Protein AF-A0AAD5MW69-F1 (afdb_monomer_lite)

Secondary structure (DSSP, 8-state):
---HHHHHHHHHHHTT--HHHHHHHHHHHHHHHS-------------------

pLDDT: mean 75.69, std 15.15, range [45.56, 94.62]

Sequence (53 aa):
MQTILDVLENQGRSALLPDAVISAILNQLTVRISYEPLQCQTVLDGIMDNVVD

Structure (mmCIF, N/CA/C/O backbone):
data_AF-A0AAD5MW69-F1
#
_entry.id   AF-A0AAD5MW69-F1
#
loop_
_atom_site.group_PDB
_atom_site.id
_atom_site.type_symbol
_atom_site.label_atom_id
_atom_site.label_alt_id
_atom_site.label_comp_id
_atom_site.label_asym_id
_atom_site.label_entity_id
_atom_site.label_seq_id
_atom_site.pdbx_PDB_ins_code
_atom_site.Cartn_x
_atom_site.Cartn_y
_atom_site.Cartn_z
_atom_site.occupancy
_atom_site.B_iso_or_equiv
_atom_site.auth_seq_id
_atom_site.auth_comp_id
_atom_site.auth_asym_id
_atom_site.auth_atom_id
_atom_site.pdbx_PDB_model_num
ATOM 1 N N . MET A 1 1 ? 14.743 1.086 10.479 1.00 49.97 1 MET A N 1
ATOM 2 C CA . MET A 1 1 ? 14.360 1.943 9.338 1.00 49.97 1 MET A CA 1
ATOM 3 C C . MET A 1 1 ? 12.956 1.511 8.939 1.00 49.97 1 MET A C 1
ATOM 5 O O . MET A 1 1 ? 12.809 0.346 8.606 1.00 49.97 1 MET A O 1
ATOM 9 N N . GLN A 1 2 ? 11.934 2.355 9.112 1.00 64.50 2 GLN A N 1
ATOM 10 C CA . GLN A 1 2 ? 10.557 2.033 8.694 1.00 64.50 2 GLN A CA 1
ATOM 11 C C . GLN A 1 2 ? 10.401 2.331 7.203 1.00 64.50 2 GLN A C 1
ATOM 13 O O . GLN A 1 2 ? 10.959 3.320 6.722 1.00 64.50 2 GLN A O 1
ATOM 18 N N . THR A 1 3 ? 9.679 1.482 6.475 1.00 84.06 3 THR A N 1
ATOM 19 C CA . THR A 1 3 ? 9.400 1.721 5.056 1.00 84.06 3 THR A CA 1
ATOM 20 C C . THR A 1 3 ? 8.254 2.722 4.906 1.00 84.06 3 THR A C 1
ATOM 22 O O . THR A 1 3 ? 7.427 2.883 5.804 1.00 84.06 3 THR A O 1
ATOM 25 N N . ILE A 1 4 ? 8.177 3.406 3.761 1.00 83.00 4 ILE A N 1
ATOM 26 C CA . ILE A 1 4 ? 7.056 4.316 3.459 1.00 83.00 4 ILE A CA 1
ATOM 27 C C . ILE A 1 4 ? 5.702 3.584 3.543 1.00 83.00 4 ILE A C 1
ATOM 29 O O . ILE A 1 4 ? 4.715 4.183 3.964 1.00 83.00 4 ILE A O 1
ATOM 33 N N . LEU A 1 5 ? 5.660 2.290 3.206 1.00 87.19 5 LEU A N 1
ATOM 34 C CA . LEU A 1 5 ? 4.448 1.471 3.292 1.00 87.19 5 LEU A CA 1
ATOM 35 C C . LEU A 1 5 ? 3.988 1.284 4.747 1.00 87.19 5 LEU A C 1
ATOM 37 O O . LEU A 1 5 ? 2.804 1.454 5.025 1.00 87.19 5 LEU A O 1
ATOM 41 N N . ASP A 1 6 ? 4.917 1.054 5.682 1.00 89.19 6 ASP A N 1
ATOM 42 C CA . ASP A 1 6 ? 4.600 0.908 7.113 1.00 89.19 6 ASP A CA 1
ATOM 43 C C . ASP A 1 6 ? 4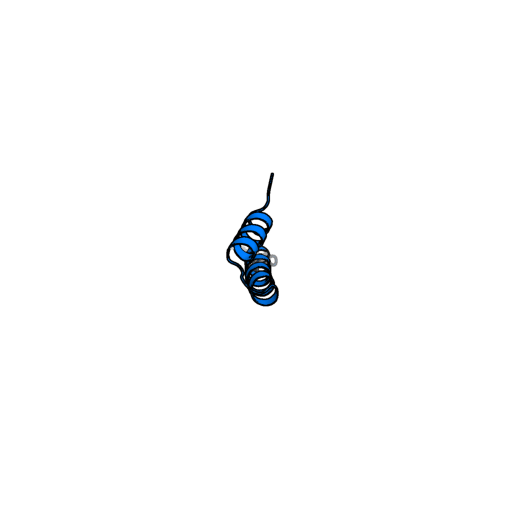.025 2.204 7.711 1.00 89.19 6 ASP A C 1
ATOM 45 O O . ASP A 1 6 ? 3.134 2.183 8.564 1.00 89.19 6 ASP A O 1
ATOM 49 N N . VAL A 1 7 ? 4.533 3.361 7.272 1.00 90.06 7 VAL A N 1
ATOM 50 C CA . VAL A 1 7 ? 4.024 4.672 7.706 1.00 90.06 7 VAL A CA 1
ATOM 51 C C . VAL A 1 7 ? 2.601 4.886 7.195 1.00 90.06 7 VAL A C 1
ATOM 53 O O . VAL A 1 7 ? 1.734 5.317 7.956 1.00 90.06 7 VAL A O 1
ATOM 56 N N . LEU A 1 8 ? 2.344 4.549 5.931 1.00 88.88 8 LEU A N 1
ATOM 57 C CA . LEU A 1 8 ? 1.028 4.696 5.312 1.00 88.88 8 LEU A CA 1
ATOM 58 C C . LEU A 1 8 ? -0.011 3.744 5.909 1.00 88.88 8 LEU A C 1
ATOM 60 O O . LEU A 1 8 ? -1.149 4.161 6.123 1.00 88.88 8 LEU A O 1
ATOM 64 N N . GLU A 1 9 ? 0.365 2.505 6.236 1.00 91.44 9 GLU A N 1
ATOM 65 C CA . GLU A 1 9 ? -0.535 1.582 6.932 1.00 91.44 9 GLU A CA 1
ATOM 66 C C . GLU A 1 9 ? -0.948 2.148 8.300 1.00 91.44 9 GLU A C 1
ATOM 68 O O . GLU A 1 9 ? -2.139 2.243 8.608 1.00 91.44 9 GLU A O 1
ATOM 73 N N . ASN A 1 10 ? 0.022 2.599 9.100 1.00 92.19 10 ASN A N 1
ATOM 74 C CA . ASN A 1 10 ? -0.237 3.160 10.428 1.00 92.19 10 ASN A CA 1
ATOM 75 C C . ASN A 1 10 ? -1.081 4.441 10.379 1.00 92.19 10 ASN A C 1
ATOM 77 O O . ASN A 1 10 ? -1.970 4.634 11.214 1.00 92.19 10 ASN A O 1
ATOM 81 N N . GLN A 1 11 ? -0.839 5.311 9.397 1.00 91.88 11 GLN A N 1
ATOM 82 C CA . GLN A 1 11 ? -1.651 6.509 9.182 1.00 91.88 11 GLN A CA 1
ATOM 83 C C . GLN A 1 11 ? -3.076 6.155 8.753 1.00 91.88 11 GLN A C 1
ATOM 85 O O . GLN A 1 11 ? -4.024 6.732 9.278 1.00 91.88 11 GLN A O 1
ATOM 90 N N . GLY A 1 12 ? -3.242 5.176 7.859 1.00 90.56 12 GLY A N 1
ATOM 91 C CA . GLY A 1 12 ? -4.556 4.711 7.424 1.00 90.56 12 GLY A CA 1
ATOM 92 C C . GLY A 1 12 ? -5.378 4.139 8.577 1.00 90.56 12 GLY A C 1
ATOM 93 O O . GLY A 1 12 ? -6.538 4.515 8.752 1.00 90.56 12 GLY A O 1
ATOM 94 N N . ARG A 1 13 ? -4.752 3.312 9.426 1.00 92.25 13 ARG A N 1
ATOM 95 C CA . ARG A 1 13 ? -5.381 2.794 10.651 1.00 92.25 13 ARG A CA 1
ATOM 96 C C . ARG A 1 13 ? -5.747 3.919 11.621 1.00 92.25 13 ARG A C 1
ATOM 98 O O . ARG A 1 13 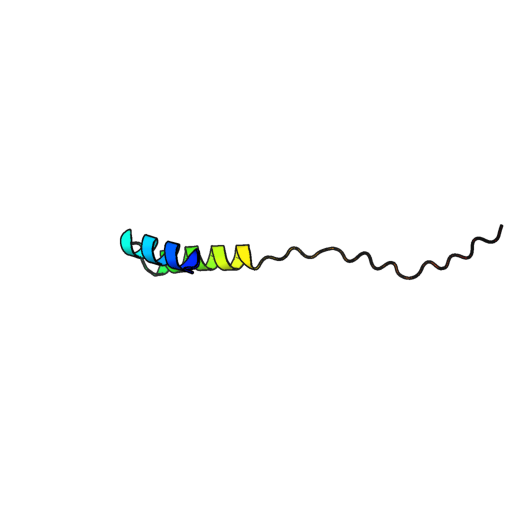? -6.852 3.926 12.155 1.00 92.25 13 ARG A O 1
ATOM 105 N N . SER A 1 14 ? -4.858 4.895 11.811 1.00 94.62 14 SER A N 1
ATOM 106 C CA . SER A 1 14 ? -5.109 6.054 12.686 1.00 94.62 14 SER A CA 1
ATOM 107 C C . SER A 1 14 ? -6.239 6.952 12.174 1.00 94.62 14 SER A C 1
ATOM 109 O O . SER A 1 14 ? -6.950 7.564 12.965 1.00 94.62 14 SER A O 1
ATOM 111 N N . ALA A 1 15 ? -6.430 7.008 10.856 1.00 93.50 15 ALA A N 1
ATOM 112 C CA . ALA A 1 15 ? -7.519 7.729 10.206 1.00 93.50 15 ALA A CA 1
ATOM 113 C C . ALA A 1 15 ? -8.832 6.923 10.135 1.00 93.50 15 ALA A C 1
ATOM 115 O O . ALA A 1 15 ? -9.786 7.383 9.510 1.00 93.50 15 ALA A O 1
ATOM 116 N N . LEU A 1 16 ? -8.891 5.738 10.762 1.00 93.81 16 LEU A N 1
ATOM 117 C CA . LEU A 1 16 ? -10.044 4.827 10.742 1.00 93.81 16 LEU A CA 1
ATOM 118 C C . LEU A 1 16 ? -10.489 4.447 9.323 1.00 93.81 16 LEU A C 1
ATOM 120 O O . LEU A 1 16 ? -11.671 4.200 9.070 1.00 93.81 16 LEU A O 1
ATOM 124 N N . LEU A 1 17 ? -9.543 4.397 8.381 1.00 93.12 17 LEU A N 1
ATOM 125 C CA . LEU A 1 17 ? -9.843 3.911 7.045 1.00 93.12 17 LEU A CA 1
ATOM 126 C C . LEU A 1 17 ? -10.172 2.413 7.111 1.00 93.12 17 LEU A C 1
ATOM 128 O O . LEU A 1 17 ? -9.506 1.674 7.839 1.00 93.12 17 LEU A O 1
ATOM 132 N N . PRO A 1 18 ? -11.158 1.933 6.334 1.00 94.50 18 PRO A N 1
ATOM 133 C CA . PRO A 1 18 ? -11.397 0.503 6.207 1.00 94.50 18 PRO A CA 1
ATOM 134 C C . PRO A 1 18 ? -10.147 -0.221 5.695 1.00 94.50 18 PRO A C 1
ATOM 136 O O . PRO A 1 18 ? -9.489 0.267 4.773 1.00 94.50 18 PRO A O 1
ATOM 139 N N . ASP A 1 19 ? -9.872 -1.422 6.210 1.00 90.25 19 ASP A N 1
ATOM 140 C CA . ASP A 1 19 ? -8.699 -2.223 5.819 1.00 90.25 19 ASP A CA 1
ATOM 141 C C . ASP A 1 19 ? -8.609 -2.435 4.295 1.00 90.25 19 ASP A C 1
ATOM 143 O O . ASP A 1 19 ? -7.523 -2.399 3.716 1.00 90.25 19 ASP A O 1
ATOM 147 N N . ALA A 1 20 ? -9.753 -2.568 3.615 1.00 91.50 20 ALA A N 1
ATOM 148 C CA . ALA A 1 20 ? -9.815 -2.676 2.157 1.00 91.50 20 ALA A CA 1
ATOM 149 C C . ALA A 1 20 ? -9.278 -1.425 1.433 1.00 91.50 20 ALA A C 1
ATOM 151 O O . ALA A 1 20 ? -8.628 -1.543 0.395 1.00 91.50 20 ALA A O 1
ATOM 152 N N . VAL A 1 21 ? -9.514 -0.229 1.983 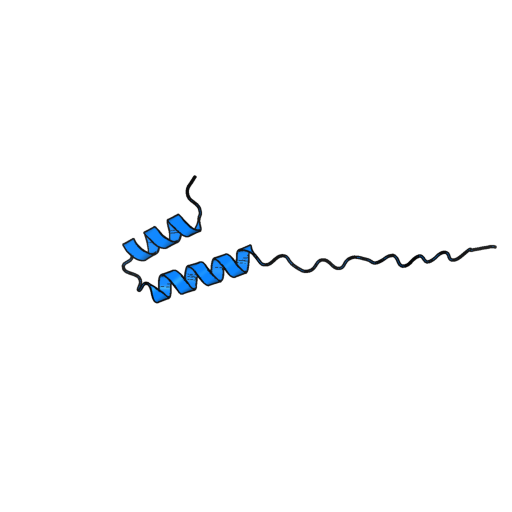1.00 89.50 21 VAL A N 1
ATOM 153 C CA . VAL A 1 21 ? -9.017 1.040 1.428 1.00 89.50 21 VAL A CA 1
ATOM 154 C C . VAL A 1 21 ? -7.513 1.156 1.649 1.00 89.50 21 VAL A C 1
ATOM 156 O O . VAL A 1 21 ? -6.784 1.487 0.716 1.00 89.50 21 VAL A O 1
ATOM 159 N N . ILE A 1 22 ? -7.041 0.826 2.855 1.00 91.12 22 ILE A N 1
ATOM 160 C CA . ILE A 1 22 ? -5.610 0.815 3.186 1.00 91.12 22 ILE A CA 1
ATOM 161 C C . ILE A 1 22 ? -4.870 -0.147 2.245 1.00 91.12 22 ILE A C 1
ATOM 163 O O . ILE A 1 22 ? -3.901 0.242 1.596 1.00 91.12 22 ILE A O 1
ATOM 167 N N . SER A 1 23 ? -5.382 -1.372 2.090 1.00 90.06 23 SER A N 1
ATOM 168 C CA . SER A 1 23 ? -4.810 -2.383 1.197 1.00 90.06 23 SER A CA 1
ATOM 169 C C . SER A 1 23 ? -4.791 -1.930 -0.268 1.00 90.06 23 SER A C 1
ATOM 171 O O . SER A 1 23 ? -3.779 -2.093 -0.947 1.00 90.06 23 SER A O 1
ATOM 173 N N . ALA A 1 24 ? -5.859 -1.291 -0.758 1.00 89.19 24 ALA A N 1
ATOM 174 C CA . ALA A 1 24 ? -5.908 -0.772 -2.124 1.00 89.19 24 ALA A CA 1
ATOM 175 C C . ALA A 1 24 ? -4.854 0.319 -2.387 1.00 89.19 24 ALA A C 1
ATOM 177 O O . ALA A 1 24 ? -4.237 0.326 -3.455 1.00 89.19 24 ALA A O 1
ATOM 178 N N . ILE A 1 25 ? -4.628 1.222 -1.427 1.00 84.06 25 ILE A N 1
ATOM 179 C CA . ILE A 1 25 ? -3.604 2.273 -1.523 1.00 84.06 25 ILE A CA 1
ATOM 180 C C . ILE A 1 25 ? -2.204 1.653 -1.543 1.00 84.06 25 ILE A C 1
ATOM 182 O O . ILE A 1 25 ? -1.408 1.969 -2.428 1.00 84.06 25 ILE A O 1
ATOM 186 N N . LEU A 1 26 ? -1.913 0.745 -0.607 1.00 88.50 26 LEU A N 1
ATOM 187 C CA . LEU A 1 26 ? -0.605 0.090 -0.522 1.00 88.50 26 LEU A CA 1
ATOM 188 C C . LEU A 1 26 ? -0.303 -0.718 -1.791 1.00 88.50 26 LEU A C 1
ATOM 190 O O . LEU A 1 26 ? 0.769 -0.558 -2.367 1.00 88.50 26 LEU A O 1
ATOM 194 N N . ASN A 1 27 ? -1.273 -1.484 -2.299 1.00 84.88 27 ASN A N 1
ATOM 195 C CA . ASN A 1 27 ? -1.111 -2.265 -3.528 1.00 84.88 27 ASN A CA 1
ATOM 196 C C . ASN A 1 27 ? -0.804 -1.383 -4.747 1.00 84.88 27 ASN A C 1
ATOM 198 O O . ASN A 1 27 ? 0.072 -1.717 -5.544 1.00 84.88 27 ASN A O 1
ATOM 202 N N . GLN A 1 28 ? -1.478 -0.237 -4.898 1.00 78.81 28 GLN A N 1
ATOM 203 C CA . GLN A 1 28 ? -1.193 0.694 -5.997 1.00 78.81 28 GLN A CA 1
ATOM 204 C C . GLN A 1 28 ? 0.217 1.285 -5.914 1.00 78.81 28 GLN A C 1
ATOM 206 O O . GLN A 1 28 ? 0.863 1.484 -6.944 1.00 78.81 28 GLN A O 1
ATOM 211 N N . LEU A 1 29 ? 0.701 1.572 -4.706 1.00 80.44 29 LEU A N 1
ATOM 212 C CA . LEU A 1 29 ? 2.049 2.094 -4.499 1.00 80.44 29 LEU A CA 1
ATOM 213 C C . LEU A 1 29 ? 3.110 1.030 -4.769 1.00 80.44 29 LEU A C 1
ATOM 215 O O . LEU A 1 29 ? 4.081 1.323 -5.461 1.00 80.44 29 LEU A O 1
ATOM 219 N N . THR A 1 30 ? 2.902 -0.206 -4.314 1.00 75.38 30 THR A N 1
ATOM 220 C CA . THR A 1 30 ? 3.792 -1.333 -4.624 1.00 75.38 30 THR A CA 1
ATOM 221 C C . THR A 1 30 ? 3.901 -1.552 -6.132 1.00 75.38 30 THR A C 1
ATOM 223 O O . THR A 1 30 ? 5.010 -1.620 -6.654 1.00 75.38 30 THR A O 1
ATOM 226 N N . VAL A 1 31 ? 2.776 -1.562 -6.858 1.00 69.38 31 VAL A N 1
ATOM 227 C CA . VAL A 1 31 ? 2.772 -1.696 -8.327 1.00 69.38 31 VAL A CA 1
ATOM 228 C C . VAL A 1 31 ? 3.521 -0.545 -9.004 1.00 69.38 31 VAL A C 1
ATOM 230 O O . VAL A 1 31 ? 4.279 -0.778 -9.941 1.00 69.38 31 VAL A O 1
ATOM 233 N N . ARG A 1 32 ? 3.350 0.695 -8.527 1.00 62.16 32 ARG A N 1
ATOM 234 C CA . ARG A 1 32 ? 4.061 1.863 -9.074 1.00 62.16 32 ARG A CA 1
ATOM 235 C C . ARG A 1 32 ? 5.566 1.817 -8.821 1.00 62.16 32 ARG A C 1
ATOM 237 O O . ARG A 1 32 ? 6.315 2.239 -9.690 1.00 62.16 32 ARG A O 1
ATOM 244 N N . ILE A 1 33 ? 6.002 1.332 -7.659 1.00 64.88 33 ILE A N 1
ATOM 245 C CA . ILE A 1 33 ? 7.429 1.230 -7.314 1.00 64.88 33 ILE A CA 1
ATOM 246 C C . ILE A 1 33 ? 8.102 0.104 -8.105 1.00 64.88 33 ILE A C 1
ATOM 248 O O . ILE A 1 33 ? 9.228 0.268 -8.560 1.00 64.88 33 ILE A O 1
ATOM 252 N N . SER A 1 34 ? 7.417 -1.024 -8.296 1.00 63.66 34 SER A N 1
ATOM 253 C CA . SER A 1 34 ? 7.941 -2.165 -9.056 1.00 63.66 34 SER A CA 1
ATOM 254 C C . SER A 1 34 ? 7.861 -1.993 -10.576 1.00 63.66 34 SER A C 1
ATOM 256 O O . SER A 1 34 ? 8.298 -2.880 -11.306 1.00 63.66 34 SER A O 1
ATOM 258 N N . TYR A 1 35 ? 7.302 -0.887 -11.073 1.00 57.59 35 TYR A N 1
ATOM 259 C CA . TYR A 1 35 ? 7.282 -0.605 -12.501 1.00 57.59 35 TYR A CA 1
ATOM 260 C C . TYR A 1 35 ? 8.660 -0.122 -12.963 1.00 57.59 35 TYR A C 1
ATOM 262 O O . TYR A 1 35 ? 8.986 1.063 -12.886 1.00 57.59 35 TYR A O 1
ATOM 270 N N . GLU A 1 36 ? 9.465 -1.052 -13.466 1.00 68.25 36 GLU A N 1
ATOM 271 C CA . GLU A 1 36 ? 10.682 -0.743 -14.205 1.00 68.25 36 GLU A CA 1
ATOM 272 C C . GLU A 1 36 ? 10.320 -0.612 -15.696 1.00 68.25 36 GLU A C 1
ATOM 274 O O . GLU A 1 36 ? 9.860 -1.585 -16.303 1.00 68.25 36 GLU A O 1
ATOM 279 N N . PRO A 1 37 ? 10.431 0.584 -16.304 1.00 64.06 37 PRO A N 1
ATOM 280 C CA . PRO A 1 37 ? 10.099 0.752 -17.710 1.00 64.06 37 PRO A CA 1
ATOM 281 C C . PRO A 1 37 ? 11.034 -0.108 -18.561 1.00 64.06 37 PRO A C 1
ATOM 283 O O . PRO A 1 37 ? 12.254 -0.045 -18.412 1.00 64.06 37 PRO A O 1
ATOM 286 N N . LEU A 1 38 ? 10.449 -0.885 -19.475 1.00 69.88 38 LEU A N 1
ATOM 287 C CA . LEU A 1 38 ? 11.193 -1.645 -20.475 1.00 69.88 38 LEU A CA 1
ATOM 288 C C . LEU A 1 38 ? 12.116 -0.685 -21.231 1.00 69.88 38 LEU A C 1
ATOM 290 O O . LEU A 1 38 ? 11.651 0.182 -21.973 1.00 69.88 38 LEU A O 1
ATOM 294 N N . GLN A 1 39 ? 13.423 -0.817 -21.023 1.00 71.62 39 GLN A N 1
ATOM 295 C CA . GLN A 1 39 ? 14.393 -0.087 -21.822 1.00 71.62 39 GLN A CA 1
ATOM 296 C C . GLN A 1 39 ? 14.545 -0.808 -23.157 1.00 71.62 39 GLN A C 1
ATOM 298 O O . GLN A 1 39 ? 14.774 -2.018 -23.194 1.00 71.62 39 GLN A O 1
ATOM 303 N N . CYS A 1 40 ? 14.417 -0.070 -24.261 1.00 74.94 40 CYS A N 1
ATOM 304 C CA . CYS A 1 40 ? 14.790 -0.587 -25.568 1.00 74.94 40 CYS A CA 1
ATOM 305 C C . CYS A 1 40 ? 16.285 -0.915 -25.528 1.00 74.94 40 CYS A C 1
ATOM 307 O O . CYS A 1 40 ? 17.119 -0.011 -25.553 1.00 74.94 40 CYS A O 1
ATOM 309 N N . GLN A 1 41 ? 16.637 -2.198 -25.452 1.00 68.00 41 GLN A N 1
ATOM 310 C CA . GLN A 1 41 ? 17.995 -2.610 -25.769 1.00 68.00 41 GLN A CA 1
ATOM 311 C C . GLN A 1 41 ? 18.178 -2.402 -27.269 1.00 68.00 41 GLN A C 1
ATOM 313 O O . GLN A 1 41 ? 17.560 -3.092 -28.078 1.00 68.00 41 GLN A O 1
ATOM 318 N N . THR A 1 42 ? 19.005 -1.427 -27.645 1.00 69.25 42 THR A N 1
ATOM 319 C CA . THR A 1 42 ? 19.515 -1.340 -29.011 1.00 69.25 42 THR A CA 1
ATOM 320 C C . THR A 1 42 ? 20.368 -2.578 -29.242 1.00 69.25 42 THR A C 1
ATOM 322 O O . THR A 1 42 ? 21.533 -2.629 -28.848 1.00 69.25 42 THR A O 1
ATOM 325 N N . VAL A 1 43 ? 19.770 -3.599 -29.848 1.00 65.44 43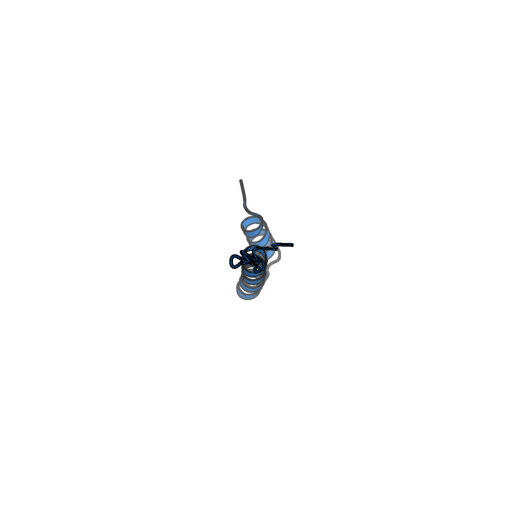 VAL A N 1
ATOM 326 C CA . VAL A 1 43 ? 20.512 -4.715 -30.416 1.00 65.44 43 VAL A CA 1
ATOM 327 C C . VAL A 1 43 ? 21.216 -4.141 -31.638 1.00 65.44 43 VAL A C 1
ATOM 329 O O . VAL A 1 43 ? 20.615 -3.984 -32.699 1.00 65.44 43 VAL A O 1
ATOM 332 N N . LEU A 1 44 ? 22.476 -3.740 -31.462 1.00 61.16 44 LEU A N 1
ATOM 333 C CA . LEU A 1 44 ? 23.398 -3.573 -32.579 1.00 61.16 44 LEU A CA 1
ATOM 334 C C . LEU A 1 44 ? 23.666 -4.979 -33.112 1.00 61.16 44 LEU A C 1
ATOM 336 O O . LEU A 1 44 ? 24.661 -5.610 -32.762 1.00 61.16 44 LEU A O 1
ATOM 340 N N . ASP A 1 45 ? 22.716 -5.498 -33.884 1.00 52.78 45 ASP A N 1
ATOM 341 C CA . ASP A 1 45 ? 22.957 -6.676 -34.697 1.00 52.78 45 ASP A CA 1
ATOM 342 C C . ASP A 1 45 ? 24.064 -6.282 -35.673 1.00 52.78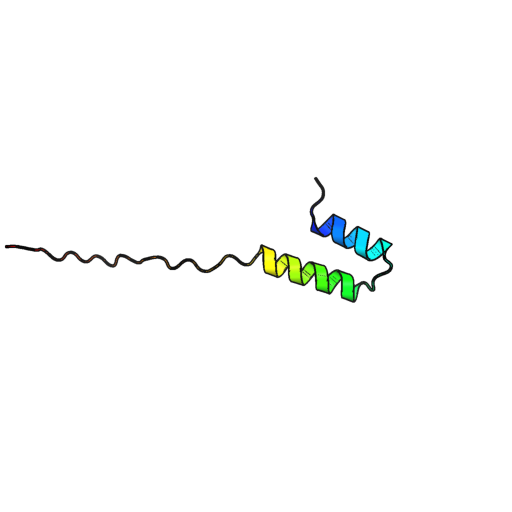 45 ASP A C 1
ATOM 344 O O . ASP A 1 45 ? 23.989 -5.221 -36.297 1.00 52.78 45 ASP A O 1
ATOM 348 N N . GLY A 1 46 ? 25.157 -7.040 -35.671 1.00 57.47 46 GLY A N 1
ATOM 349 C CA . GLY A 1 46 ? 26.426 -6.633 -36.258 1.00 57.47 46 GLY A CA 1
ATOM 350 C C . GLY A 1 46 ? 26.298 -6.249 -37.729 1.00 57.47 46 GLY A C 1
ATOM 351 O O . GLY A 1 46 ? 26.441 -7.099 -38.603 1.00 57.47 46 GLY A O 1
ATOM 352 N N . ILE A 1 47 ? 26.126 -4.957 -38.016 1.00 57.22 47 ILE A N 1
ATOM 353 C CA . ILE A 1 47 ? 26.402 -4.399 -39.336 1.00 57.22 47 ILE A CA 1
ATOM 354 C C . ILE A 1 47 ? 27.925 -4.304 -39.444 1.00 57.22 47 ILE A C 1
ATOM 356 O O . ILE A 1 47 ? 28.541 -3.266 -39.213 1.00 57.22 47 ILE A O 1
ATOM 360 N N . MET A 1 48 ? 28.544 -5.441 -39.753 1.00 56.72 48 MET A N 1
ATOM 361 C CA . MET A 1 48 ? 29.803 -5.466 -40.482 1.00 56.72 48 MET A CA 1
ATOM 362 C C . MET A 1 48 ? 29.493 -5.172 -41.953 1.00 56.72 48 MET A C 1
ATOM 364 O O . MET A 1 48 ? 29.510 -6.083 -42.776 1.00 56.72 48 MET A O 1
ATOM 368 N N . ASP A 1 49 ? 29.203 -3.912 -42.289 1.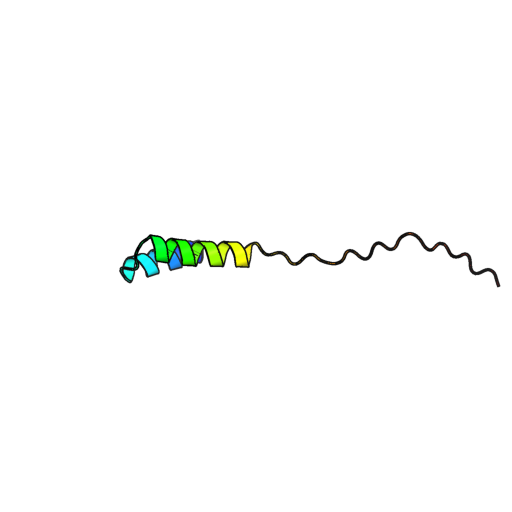00 48.69 49 ASP A N 1
ATOM 369 C CA . ASP A 1 49 ? 29.333 -3.469 -43.678 1.00 48.69 49 ASP A CA 1
ATOM 370 C C . ASP A 1 49 ? 30.780 -3.027 -43.886 1.00 48.69 49 ASP A C 1
ATOM 372 O O . ASP A 1 49 ? 31.222 -1.965 -43.442 1.00 48.69 49 ASP A O 1
ATOM 376 N N . ASN A 1 50 ? 31.540 -3.912 -44.529 1.00 57.50 50 ASN A N 1
ATOM 377 C CA . ASN A 1 50 ? 32.822 -3.594 -45.131 1.00 57.50 50 ASN A CA 1
ATOM 378 C C . ASN A 1 50 ? 32.600 -2.516 -46.199 1.00 57.50 50 ASN A C 1
ATOM 380 O O . ASN A 1 50 ? 32.282 -2.838 -47.343 1.00 57.50 50 ASN A O 1
ATOM 384 N N . VAL A 1 51 ? 32.793 -1.244 -45.853 1.00 52.47 51 VAL A N 1
ATOM 385 C CA . VAL A 1 51 ? 32.974 -0.197 -46.863 1.00 52.47 51 VAL A CA 1
ATOM 386 C C . VAL A 1 51 ? 34.420 -0.273 -47.343 1.00 52.47 51 VAL A C 1
ATOM 388 O O . VAL A 1 51 ? 35.328 0.315 -46.761 1.00 52.47 51 VAL A O 1
ATOM 391 N N . VAL A 1 52 ? 34.619 -1.077 -48.386 1.00 54.47 52 VAL A N 1
ATOM 392 C CA . VAL A 1 52 ? 35.661 -0.839 -49.383 1.00 54.47 52 VAL A CA 1
ATOM 393 C C . VAL A 1 52 ? 35.069 0.145 -50.388 1.00 54.47 52 VAL A C 1
ATOM 395 O O . VAL A 1 52 ? 34.210 -0.251 -51.173 1.00 54.47 52 VAL A O 1
ATOM 398 N N . ASP A 1 53 ? 35.482 1.408 -50.298 1.00 45.56 53 ASP A N 1
ATOM 399 C CA . ASP A 1 53 ? 36.069 2.182 -51.408 1.00 45.56 53 ASP A CA 1
ATOM 400 C C . ASP A 1 53 ? 36.807 3.411 -50.840 1.00 45.56 53 ASP A C 1
ATOM 402 O O . ASP A 1 53 ? 36.172 4.189 -50.086 1.00 45.56 53 ASP A O 1
#

Foldseek 3Di:
DDDPLNVLLVVCVVVVHPPVVNVVVSVVVVVVVPDDDDDPDPPPPDPPPPPDD

Organism: Parelaphostrongylus tenuis (NCBI:txid148309)

Radius of gyration: 23.46 Å; chains: 1; bounding box: 48×14×64 Å